Protein AF-A0A3N5P215-F1 (afdb_monomer_lite)

Sequence (137 aa):
MAGISVARAIARLLEAMGTDAMFGVNGHGNWAMLDALVHETRIRCVAARAEDHAVQMADGYWRMRRRAPLPIVVTSVGPGNMNIVPAVATAFYESVALVVLAGAGATHWFDRGGMEEAYRSGPEDWVAVLKPVTKKA

Structure (mmCIF, N/CA/C/O backbone):
data_AF-A0A3N5P215-F1
#
_entry.id   AF-A0A3N5P215-F1
#
loop_
_atom_site.group_PDB
_atom_site.id
_atom_site.type_symbol
_atom_site.label_atom_id
_atom_site.label_alt_id
_atom_site.label_comp_id
_atom_site.label_asym_id
_atom_site.label_entity_id
_atom_site.label_seq_id
_atom_site.pdbx_PDB_ins_code
_atom_site.Cartn_x
_atom_site.Cartn_y
_atom_site.Cartn_z
_atom_site.occupancy
_atom_site.B_iso_or_equiv
_atom_site.auth_seq_id
_atom_site.auth_comp_id
_atom_site.auth_asym_id
_atom_site.auth_atom_id
_atom_site.pdbx_PDB_model_num
ATOM 1 N N . MET A 1 1 ? -13.468 -26.634 -7.451 1.00 43.53 1 MET A N 1
ATOM 2 C CA . MET A 1 1 ? -13.677 -25.477 -6.552 1.00 43.53 1 MET A CA 1
ATOM 3 C C . MET A 1 1 ? -13.261 -24.233 -7.308 1.00 43.53 1 MET A C 1
ATOM 5 O O . MET A 1 1 ? -12.153 -24.230 -7.829 1.00 43.53 1 MET A O 1
ATOM 9 N N . ALA A 1 2 ? -14.119 -23.221 -7.426 1.00 65.06 2 ALA A N 1
ATOM 10 C CA . ALA A 1 2 ? -13.673 -21.931 -7.948 1.00 65.06 2 ALA A CA 1
ATOM 11 C C . ALA A 1 2 ? -12.669 -21.334 -6.945 1.00 65.06 2 ALA A C 1
ATOM 13 O O . ALA A 1 2 ? -12.987 -21.219 -5.762 1.00 65.06 2 ALA A O 1
ATOM 14 N N . GLY A 1 3 ? -11.442 -21.055 -7.389 1.00 82.69 3 GLY A N 1
ATOM 15 C CA . GLY A 1 3 ? -10.412 -20.457 -6.538 1.00 82.69 3 GLY A CA 1
ATOM 16 C C . GLY A 1 3 ? -10.783 -19.027 -6.134 1.00 82.69 3 GLY A C 1
ATOM 17 O O . GLY A 1 3 ? -11.421 -18.308 -6.901 1.00 82.69 3 GLY A O 1
ATOM 18 N N . ILE A 1 4 ? -10.389 -18.609 -4.930 1.00 92.00 4 ILE A N 1
ATOM 19 C CA . ILE A 1 4 ? -10.452 -17.204 -4.504 1.00 92.00 4 ILE A CA 1
ATOM 20 C C . ILE A 1 4 ? -9.218 -16.464 -5.037 1.00 92.00 4 ILE A C 1
ATOM 22 O O . ILE A 1 4 ? -8.121 -17.021 -5.039 1.00 92.00 4 ILE A O 1
ATOM 26 N N . SER A 1 5 ? -9.371 -15.218 -5.496 1.00 95.06 5 SER A N 1
ATOM 27 C CA . SER A 1 5 ? -8.209 -14.401 -5.862 1.00 95.06 5 SER A CA 1
ATOM 28 C C . SER A 1 5 ? -7.439 -13.963 -4.612 1.00 95.06 5 SER A C 1
ATOM 30 O O . SER A 1 5 ? -8.012 -13.819 -3.530 1.00 95.06 5 SER A O 1
ATOM 32 N N . VAL A 1 6 ? -6.137 -13.709 -4.756 1.00 95.06 6 VAL A N 1
ATOM 33 C CA . VAL A 1 6 ? -5.278 -13.270 -3.640 1.00 95.06 6 VAL A CA 1
ATOM 34 C C . VAL A 1 6 ? -5.809 -11.983 -3.001 1.00 95.06 6 VAL A C 1
ATOM 36 O O . VAL A 1 6 ? -5.900 -11.903 -1.780 1.00 95.06 6 VAL A O 1
ATOM 39 N N . ALA A 1 7 ? -6.253 -11.016 -3.808 1.00 96.06 7 ALA A N 1
ATOM 40 C CA . ALA A 1 7 ? -6.829 -9.767 -3.312 1.00 96.06 7 ALA A CA 1
ATOM 41 C C . ALA A 1 7 ? -8.075 -9.994 -2.436 1.00 96.06 7 ALA A C 1
ATOM 43 O O . ALA A 1 7 ? -8.189 -9.423 -1.353 1.00 96.06 7 ALA A O 1
ATOM 44 N N . ARG A 1 8 ? -8.977 -10.894 -2.851 1.00 97.19 8 ARG A N 1
ATOM 45 C CA . ARG A 1 8 ? -10.164 -11.265 -2.063 1.00 97.19 8 ARG A CA 1
ATOM 46 C C . ARG A 1 8 ? -9.791 -11.958 -0.757 1.00 97.19 8 ARG A C 1
ATOM 48 O O . ARG A 1 8 ? -10.403 -11.687 0.273 1.00 97.19 8 ARG A O 1
ATOM 55 N N . ALA A 1 9 ? -8.786 -12.833 -0.784 1.00 97.38 9 ALA A N 1
ATOM 56 C CA . ALA A 1 9 ? -8.282 -13.482 0.422 1.00 97.38 9 ALA A CA 1
ATOM 57 C C . ALA A 1 9 ? -7.686 -12.463 1.412 1.00 97.38 9 ALA A C 1
ATOM 59 O O . ALA A 1 9 ? -8.014 -12.513 2.596 1.00 97.38 9 ALA A O 1
ATOM 60 N N . ILE A 1 10 ? -6.884 -11.505 0.929 1.00 97.31 10 ILE A N 1
ATOM 61 C CA . ILE A 1 10 ? -6.321 -10.420 1.750 1.00 97.31 10 ILE A CA 1
ATOM 62 C C . ILE A 1 10 ? -7.437 -9.557 2.347 1.00 97.31 10 ILE A C 1
ATOM 64 O O . ILE A 1 10 ? -7.434 -9.322 3.551 1.00 97.31 10 ILE A O 1
ATOM 68 N N . ALA A 1 11 ? -8.414 -9.125 1.545 1.00 97.50 11 ALA A N 1
ATOM 69 C CA . ALA A 1 11 ? -9.506 -8.270 2.017 1.00 97.50 11 ALA A CA 1
ATOM 70 C C . ALA A 1 11 ? -10.302 -8.932 3.155 1.00 97.50 11 ALA A C 1
ATOM 72 O O . ALA A 1 11 ? -10.518 -8.324 4.202 1.00 97.50 11 ALA A O 1
ATOM 73 N N . ARG A 1 12 ? -10.662 -10.213 2.989 1.00 97.06 12 ARG A N 1
ATOM 74 C CA . ARG A 1 12 ? -11.358 -10.994 4.024 1.00 97.06 12 ARG A CA 1
ATOM 75 C C . ARG A 1 12 ? -10.516 -11.186 5.279 1.00 97.06 12 ARG A C 1
ATOM 77 O O . ARG A 1 12 ? -11.057 -11.150 6.378 1.00 97.06 12 ARG A O 1
ATOM 84 N N . LEU A 1 13 ? -9.205 -11.390 5.128 1.00 97.19 13 LEU A N 1
ATOM 85 C CA . LEU A 1 13 ? -8.296 -11.502 6.267 1.00 97.19 13 LEU A CA 1
ATOM 86 C C . LEU A 1 13 ? -8.238 -10.190 7.058 1.00 97.19 13 LEU A C 1
ATOM 88 O O . LEU A 1 13 ? -8.350 -10.222 8.278 1.00 97.19 13 LEU A O 1
ATOM 92 N N . LEU A 1 14 ? -8.110 -9.048 6.378 1.00 97.38 14 LEU A N 1
ATOM 93 C CA . LEU A 1 14 ? -8.108 -7.732 7.023 1.00 97.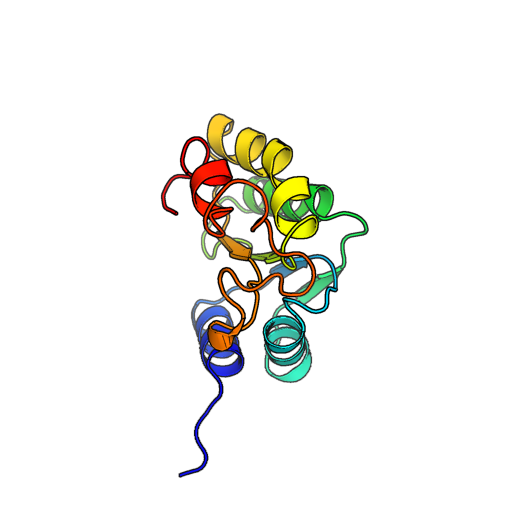38 14 LEU A CA 1
ATOM 94 C C . LEU A 1 14 ? -9.414 -7.478 7.785 1.00 97.38 14 LEU A C 1
ATOM 96 O O . LEU A 1 14 ? -9.379 -7.053 8.939 1.00 97.38 14 LEU A O 1
ATOM 100 N N . GLU A 1 15 ? -10.560 -7.798 7.178 1.00 97.31 15 GLU A N 1
ATOM 101 C CA . GLU A 1 15 ? -11.861 -7.677 7.842 1.00 97.31 15 GLU A CA 1
ATOM 102 C C . GLU A 1 15 ? -11.956 -8.599 9.067 1.00 97.31 15 GLU A C 1
ATOM 104 O O . GLU A 1 15 ? -12.369 -8.158 10.139 1.00 97.31 15 GLU A O 1
ATOM 109 N N . ALA A 1 16 ? -11.507 -9.853 8.954 1.00 97.19 16 ALA A N 1
ATOM 110 C CA . ALA A 1 16 ? -11.484 -10.801 10.068 1.00 97.19 16 ALA A CA 1
ATOM 111 C C . ALA A 1 16 ? -10.540 -10.368 11.206 1.00 97.19 16 ALA A C 1
ATOM 113 O O . ALA A 1 16 ? -10.814 -10.638 12.373 1.00 97.19 16 ALA A O 1
ATOM 114 N N . MET A 1 17 ? -9.451 -9.661 10.885 1.00 96.38 17 MET A N 1
ATOM 115 C CA . MET A 1 17 ? -8.560 -9.024 11.864 1.00 96.38 17 MET A CA 1
ATOM 116 C C . MET A 1 17 ? -9.172 -7.765 12.504 1.00 96.38 17 MET A C 1
ATOM 118 O O . MET A 1 17 ? -8.581 -7.191 13.421 1.00 96.38 17 MET A O 1
ATOM 122 N N . GLY A 1 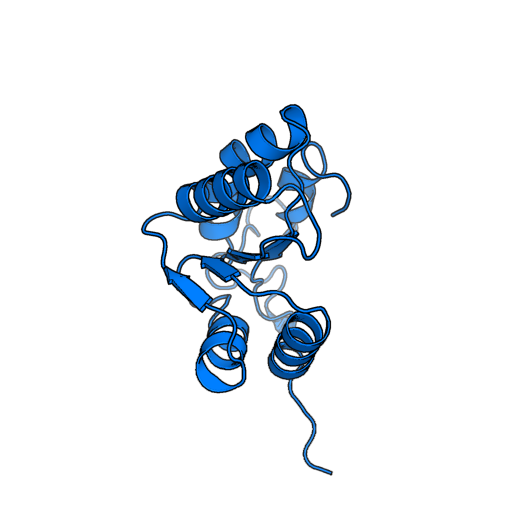18 ? -10.349 -7.338 12.041 1.00 95.69 18 GLY A N 1
ATOM 123 C CA . GLY A 1 18 ? -11.097 -6.196 12.553 1.00 95.69 18 GLY A CA 1
ATOM 124 C C . GLY A 1 18 ? -10.672 -4.851 11.970 1.00 95.69 18 GLY A C 1
ATOM 125 O O . GLY A 1 18 ? -11.056 -3.823 12.532 1.00 95.69 18 GLY A O 1
ATOM 126 N N . THR A 1 19 ? -9.847 -4.828 10.912 1.00 96.25 19 THR A N 1
ATOM 127 C CA . THR A 1 19 ? -9.505 -3.584 10.206 1.00 96.25 19 THR A CA 1
ATOM 128 C C . THR A 1 19 ? -10.795 -2.867 9.842 1.00 96.25 19 THR A C 1
ATOM 130 O O . THR A 1 19 ? -11.701 -3.470 9.280 1.00 96.25 19 THR A O 1
ATOM 133 N N . ASP A 1 20 ? -10.889 -1.580 10.163 1.00 94.38 20 ASP A N 1
ATOM 134 C CA . ASP A 1 20 ? -12.125 -0.825 9.974 1.00 94.38 20 ASP A CA 1
ATOM 135 C C . ASP A 1 20 ? -11.992 0.351 9.007 1.00 94.38 20 ASP A C 1
ATOM 137 O O . ASP A 1 20 ? -13.006 0.839 8.508 1.00 94.38 20 ASP A O 1
ATOM 141 N N . ALA A 1 21 ? -10.765 0.770 8.689 1.00 96.06 21 ALA A N 1
ATOM 142 C CA . ALA A 1 21 ? -10.496 1.805 7.703 1.00 96.06 21 ALA A CA 1
ATOM 143 C C . ALA A 1 21 ? -9.302 1.459 6.802 1.00 96.06 21 ALA A C 1
ATOM 145 O O . ALA A 1 21 ? -8.266 0.968 7.259 1.00 96.06 21 ALA A O 1
ATOM 146 N N . MET A 1 22 ? -9.460 1.786 5.522 1.00 97.50 22 MET A N 1
ATOM 147 C CA . MET A 1 22 ? -8.411 1.814 4.510 1.00 97.50 22 MET A CA 1
ATOM 148 C C . MET A 1 22 ? -8.350 3.213 3.890 1.00 97.50 22 MET A C 1
ATOM 150 O O . MET A 1 22 ? -9.386 3.844 3.682 1.00 97.50 22 MET A O 1
ATOM 154 N N . PHE A 1 23 ? -7.145 3.680 3.578 1.00 98.19 23 PHE A N 1
ATOM 155 C CA . PHE A 1 23 ? -6.879 4.950 2.907 1.00 98.19 23 PHE A CA 1
ATOM 156 C C . PHE A 1 23 ? -6.112 4.687 1.616 1.00 98.19 23 PHE A C 1
ATOM 158 O O . PHE A 1 23 ? -5.161 3.910 1.615 1.00 98.19 23 PHE A O 1
ATOM 165 N N . GLY A 1 24 ? -6.476 5.321 0.507 1.00 96.81 24 GLY A N 1
ATOM 166 C CA . GLY A 1 24 ? -5.754 5.059 -0.736 1.00 96.81 24 GLY A CA 1
ATOM 167 C C . GLY A 1 24 ? -6.177 5.912 -1.911 1.00 96.81 24 GLY A C 1
ATOM 168 O O . GLY A 1 24 ? -7.163 6.646 -1.856 1.00 96.81 24 GLY A O 1
ATOM 169 N N . VAL A 1 25 ? -5.416 5.782 -2.991 1.00 95.56 25 VAL A N 1
ATOM 170 C CA . VAL A 1 25 ? -5.708 6.381 -4.297 1.00 95.56 25 VAL A CA 1
ATOM 171 C C . VAL A 1 25 ? -5.984 5.255 -5.288 1.00 95.56 25 VAL A C 1
ATOM 173 O O . VAL A 1 25 ? -5.373 4.187 -5.221 1.00 95.56 25 VAL A O 1
ATOM 176 N N . ASN A 1 26 ? -6.927 5.481 -6.200 1.00 94.06 26 ASN A N 1
ATOM 177 C CA . ASN A 1 26 ? -7.194 4.545 -7.284 1.00 94.06 26 ASN A CA 1
ATOM 178 C C . ASN A 1 26 ? -6.072 4.591 -8.325 1.00 94.06 26 ASN A C 1
ATOM 180 O O . ASN A 1 26 ? -5.736 5.666 -8.815 1.00 94.06 26 ASN A O 1
ATOM 184 N N . GLY A 1 27 ? -5.547 3.425 -8.694 1.00 92.81 27 GLY A N 1
ATOM 185 C CA . GLY A 1 27 ? -4.647 3.285 -9.828 1.00 92.81 27 GLY A CA 1
ATOM 186 C C . GLY A 1 27 ? -4.691 1.878 -10.412 1.00 92.81 27 GLY A C 1
ATOM 187 O O . GLY A 1 27 ? -5.133 0.925 -9.774 1.00 92.81 27 GLY A O 1
ATOM 188 N N . HIS A 1 28 ? -4.231 1.735 -11.651 1.00 92.06 28 HIS A N 1
ATOM 189 C CA . HIS A 1 28 ? -4.289 0.460 -12.376 1.00 92.06 28 HIS A CA 1
ATOM 190 C C . HIS A 1 28 ? -3.592 -0.693 -11.632 1.00 92.06 28 HIS A C 1
ATOM 192 O O . HIS A 1 28 ? -4.073 -1.823 -11.672 1.00 92.06 28 HIS A O 1
ATOM 198 N N . GLY A 1 29 ? -2.528 -0.402 -10.872 1.00 92.19 29 GLY A N 1
ATOM 199 C CA . GLY A 1 29 ? -1.773 -1.396 -10.109 1.00 92.19 29 GLY A CA 1
ATOM 200 C C . GLY A 1 29 ? -2.488 -1.938 -8.866 1.00 92.19 29 GLY A C 1
ATOM 201 O O . GLY A 1 29 ? -1.997 -2.892 -8.264 1.00 92.19 29 GLY A O 1
ATOM 202 N N . ASN A 1 30 ? -3.625 -1.358 -8.456 1.00 94.94 30 ASN A N 1
ATOM 203 C CA . ASN A 1 30 ? -4.315 -1.738 -7.217 1.00 94.94 30 ASN A CA 1
ATOM 204 C C . ASN A 1 30 ? -5.817 -2.018 -7.347 1.00 94.94 30 ASN A C 1
ATOM 206 O O . ASN A 1 30 ? -6.450 -2.339 -6.339 1.00 94.94 30 ASN A O 1
ATOM 210 N N . TRP A 1 31 ? -6.386 -1.982 -8.557 1.00 94.44 31 TRP A N 1
ATOM 211 C CA . TRP A 1 31 ? -7.818 -2.222 -8.780 1.00 94.44 31 TRP A CA 1
ATOM 212 C C . TRP A 1 31 ? -8.325 -3.518 -8.156 1.00 94.44 31 TRP A C 1
ATOM 214 O O . TRP A 1 31 ? -9.315 -3.487 -7.440 1.00 94.44 31 TRP A O 1
ATOM 224 N N . ALA A 1 32 ? -7.612 -4.636 -8.317 1.00 94.69 32 ALA A N 1
ATOM 225 C CA . ALA A 1 32 ? -8.043 -5.908 -7.734 1.00 94.69 32 ALA A CA 1
ATOM 226 C C . ALA A 1 32 ? -8.168 -5.853 -6.198 1.00 94.69 32 ALA A C 1
ATOM 228 O O . ALA A 1 32 ? -9.059 -6.481 -5.625 1.00 94.69 32 ALA A O 1
ATOM 229 N N . MET A 1 33 ? -7.282 -5.106 -5.528 1.00 96.94 33 MET A N 1
ATOM 230 C CA . MET A 1 33 ? -7.329 -4.906 -4.078 1.00 96.94 33 MET A CA 1
ATOM 231 C C . MET A 1 33 ? -8.467 -3.959 -3.687 1.00 96.94 33 MET A C 1
ATOM 233 O O . MET A 1 33 ? -9.189 -4.240 -2.732 1.00 96.94 33 MET A O 1
ATOM 237 N N . LEU A 1 34 ? -8.657 -2.868 -4.435 1.00 96.44 34 LEU A N 1
ATOM 238 C CA . LEU A 1 34 ? -9.753 -1.926 -4.208 1.00 96.44 34 LEU A CA 1
ATOM 239 C C . LEU A 1 34 ? -11.118 -2.586 -4.411 1.00 96.44 34 LEU A C 1
ATOM 241 O O . LEU A 1 34 ? -11.963 -2.467 -3.531 1.00 96.44 34 LEU A O 1
ATOM 245 N N . ASP A 1 35 ? -11.308 -3.337 -5.495 1.00 96.00 35 ASP A N 1
ATOM 246 C CA . ASP A 1 35 ? -12.547 -4.065 -5.779 1.00 96.00 35 ASP A CA 1
ATOM 247 C C . ASP A 1 35 ? -12.883 -5.029 -4.638 1.00 96.00 35 ASP A C 1
ATOM 249 O O . ASP A 1 35 ? -14.007 -5.046 -4.138 1.00 96.00 35 ASP A O 1
ATOM 253 N N . ALA A 1 36 ? -11.891 -5.796 -4.173 1.00 97.19 36 ALA A N 1
ATOM 254 C CA . ALA A 1 36 ? -12.071 -6.726 -3.065 1.00 97.19 36 ALA A CA 1
ATOM 255 C C . ALA A 1 36 ? -12.438 -6.010 -1.752 1.00 97.19 36 ALA A C 1
ATOM 257 O O . ALA A 1 36 ? -13.318 -6.472 -1.029 1.00 97.19 36 ALA A O 1
ATOM 258 N N . LEU A 1 37 ? -11.796 -4.883 -1.436 1.00 97.19 37 LEU A N 1
ATOM 259 C CA . LEU A 1 37 ? -12.092 -4.117 -0.220 1.00 97.19 37 LEU A CA 1
ATOM 260 C C . LEU A 1 37 ? -13.472 -3.456 -0.285 1.00 97.19 37 LEU A C 1
ATOM 262 O O . LEU A 1 37 ? -14.239 -3.558 0.669 1.00 97.19 37 LEU A O 1
ATOM 266 N N . VAL A 1 38 ? -13.802 -2.816 -1.408 1.00 96.12 38 VAL A N 1
ATOM 267 C CA . VAL A 1 38 ? -15.036 -2.037 -1.582 1.00 96.12 38 VAL A CA 1
ATOM 268 C C . VAL A 1 38 ? -16.267 -2.934 -1.694 1.00 96.12 38 VAL A C 1
ATOM 270 O O . VAL A 1 38 ? -17.316 -2.592 -1.150 1.00 96.12 38 VAL A O 1
ATOM 273 N N . HIS A 1 39 ? -16.168 -4.063 -2.398 1.00 95.62 39 HIS A N 1
ATOM 274 C CA . HIS A 1 39 ? -17.338 -4.882 -2.725 1.00 95.62 39 HIS A CA 1
ATOM 275 C C . HIS A 1 39 ? -17.526 -6.109 -1.830 1.00 95.62 39 HIS A C 1
ATOM 277 O O . HIS A 1 39 ? -18.628 -6.656 -1.799 1.00 95.62 39 HIS A O 1
ATOM 283 N N . GLU A 1 40 ? -16.496 -6.558 -1.106 1.00 95.81 40 GLU A N 1
ATOM 284 C CA . GLU A 1 40 ? -16.575 -7.801 -0.320 1.00 95.81 40 GLU A CA 1
ATOM 285 C C . GLU A 1 40 ? -16.394 -7.625 1.179 1.00 95.81 40 GLU A C 1
ATOM 287 O O . GLU A 1 40 ? -16.514 -8.609 1.907 1.00 95.81 40 GLU A O 1
ATOM 292 N N . THR A 1 41 ? -16.124 -6.407 1.646 1.00 97.56 41 THR A N 1
ATOM 293 C CA . THR A 1 41 ? -15.920 -6.132 3.070 1.00 97.56 41 THR A CA 1
ATOM 294 C C . THR A 1 41 ? -16.743 -4.935 3.527 1.00 97.56 41 THR A C 1
ATOM 296 O O . THR A 1 41 ? -17.281 -4.170 2.728 1.00 97.56 41 THR A O 1
ATOM 299 N N . ARG A 1 42 ? -16.822 -4.753 4.843 1.00 97.31 42 ARG A N 1
ATOM 300 C CA . ARG A 1 42 ? -17.382 -3.565 5.498 1.00 97.31 42 ARG A CA 1
ATOM 301 C C . ARG A 1 42 ? -16.307 -2.560 5.915 1.00 97.31 42 ARG A C 1
ATOM 303 O O . ARG A 1 42 ? -16.608 -1.626 6.659 1.00 97.31 42 ARG A O 1
ATOM 310 N N . ILE A 1 43 ? -15.065 -2.743 5.462 1.00 97.69 43 ILE A N 1
ATOM 311 C CA . ILE A 1 43 ? -13.961 -1.823 5.742 1.00 97.69 43 ILE A CA 1
ATOM 312 C C . ILE A 1 43 ? -14.282 -0.475 5.099 1.00 97.69 43 ILE A C 1
ATOM 314 O O . ILE A 1 43 ? -14.568 -0.382 3.903 1.00 97.69 43 ILE A O 1
ATOM 318 N N . ARG A 1 44 ? -14.205 0.605 5.881 1.00 97.19 44 ARG A N 1
ATOM 319 C CA . ARG A 1 44 ? -14.414 1.954 5.360 1.00 97.19 44 ARG A CA 1
ATOM 320 C C . ARG A 1 44 ? -13.257 2.329 4.435 1.00 97.19 44 ARG A C 1
ATOM 322 O O . ARG A 1 44 ? -12.167 2.649 4.901 1.00 97.19 44 ARG A O 1
ATOM 329 N N . CYS A 1 45 ? -13.516 2.338 3.134 1.00 97.50 45 CYS A N 1
ATOM 330 C CA . CYS A 1 45 ? -12.555 2.762 2.121 1.00 97.50 45 CYS A CA 1
ATOM 331 C C . CYS A 1 45 ? -12.613 4.286 1.955 1.00 97.50 45 CYS A C 1
ATOM 333 O O . CYS A 1 45 ? -13.633 4.839 1.539 1.00 97.50 45 CYS A O 1
ATOM 335 N N . VAL A 1 46 ? -11.532 4.976 2.308 1.00 97.69 46 VAL A N 1
ATOM 336 C CA . VAL A 1 46 ? -11.423 6.435 2.256 1.00 97.69 46 VAL A CA 1
ATOM 337 C C . VAL A 1 46 ? -10.483 6.832 1.123 1.00 97.69 46 VAL A C 1
ATOM 339 O O . VAL A 1 46 ? -9.274 6.616 1.187 1.00 97.69 46 VAL A O 1
ATOM 342 N N . ALA A 1 47 ? -11.049 7.435 0.080 1.00 97.00 47 ALA A N 1
ATOM 343 C CA . ALA A 1 47 ? -10.277 7.918 -1.056 1.00 97.00 47 ALA A CA 1
ATOM 344 C C . ALA A 1 47 ? -9.464 9.167 -0.681 1.00 97.00 47 ALA A C 1
ATOM 346 O O . ALA A 1 47 ? -10.020 10.170 -0.226 1.00 97.00 47 ALA A O 1
ATOM 347 N N . ALA A 1 48 ? -8.159 9.112 -0.921 1.00 97.12 48 ALA A N 1
ATOM 348 C CA . ALA A 1 48 ? -7.264 10.257 -0.888 1.00 97.12 48 ALA A CA 1
ATOM 349 C C . ALA A 1 48 ? -7.174 10.914 -2.277 1.00 97.12 48 ALA A C 1
ATOM 351 O O . ALA A 1 48 ? -7.593 10.348 -3.288 1.00 97.12 48 ALA A O 1
ATOM 352 N N . ARG A 1 49 ? -6.640 12.139 -2.326 1.00 94.88 49 ARG A N 1
ATOM 353 C CA . ARG A 1 49 ? -6.405 12.876 -3.585 1.00 94.88 49 ARG A CA 1
ATOM 354 C C . ARG A 1 49 ? -4.968 12.785 -4.094 1.00 94.88 49 ARG A C 1
ATOM 356 O O . ARG A 1 49 ? -4.745 13.070 -5.261 1.00 94.88 49 ARG A O 1
ATOM 363 N N . ALA A 1 50 ? -4.049 12.381 -3.227 1.00 96.19 50 ALA A N 1
ATOM 364 C CA . ALA A 1 50 ? -2.649 12.114 -3.515 1.00 96.19 50 ALA A CA 1
ATOM 365 C C . ALA A 1 50 ? -2.196 10.942 -2.631 1.00 96.19 50 ALA A C 1
ATOM 367 O O . ALA A 1 50 ? -2.811 10.678 -1.589 1.00 96.19 50 ALA A O 1
ATOM 368 N N . GLU A 1 51 ? -1.187 10.191 -3.064 1.00 97.56 51 GLU A N 1
ATOM 369 C CA . GLU A 1 51 ? -0.777 8.969 -2.372 1.00 97.56 51 GLU A CA 1
ATOM 370 C C . GLU A 1 51 ? -0.155 9.264 -1.002 1.00 97.56 51 GLU A C 1
ATOM 372 O O . GLU A 1 51 ? -0.446 8.567 -0.030 1.00 97.56 51 GLU A O 1
ATOM 377 N N . ASP A 1 52 ? 0.631 10.332 -0.888 1.00 98.12 52 ASP A N 1
ATOM 378 C CA . ASP A 1 52 ? 1.202 10.795 0.380 1.00 98.12 52 ASP A CA 1
ATOM 379 C C . ASP A 1 52 ? 0.112 11.176 1.395 1.00 98.12 52 ASP A C 1
ATOM 381 O O . ASP A 1 52 ? 0.201 10.818 2.572 1.00 98.12 52 ASP A O 1
ATOM 385 N N . HIS A 1 53 ? -0.970 11.812 0.935 1.00 98.12 53 HIS A N 1
ATOM 386 C CA . HIS A 1 53 ? -2.125 12.125 1.770 1.00 98.12 53 HIS A CA 1
ATOM 387 C C . HIS A 1 53 ? -2.779 10.856 2.327 1.00 98.12 53 HIS A C 1
ATOM 389 O O . HIS A 1 53 ? -3.207 10.860 3.479 1.00 98.12 53 HIS A O 1
ATOM 395 N N . ALA A 1 54 ? -2.838 9.755 1.566 1.00 98.38 54 ALA A N 1
ATOM 396 C CA . ALA A 1 54 ? -3.379 8.493 2.077 1.00 98.38 54 ALA A CA 1
ATOM 397 C C . ALA A 1 54 ? -2.584 7.991 3.295 1.00 98.38 54 ALA A C 1
ATOM 399 O O . ALA A 1 54 ? -3.175 7.566 4.291 1.00 98.38 54 ALA A O 1
ATOM 400 N N . VAL A 1 55 ? -1.253 8.107 3.249 1.00 98.50 55 VAL A N 1
ATOM 401 C CA . VAL A 1 55 ? -0.375 7.753 4.374 1.00 98.50 55 VAL A CA 1
ATOM 402 C C . VAL A 1 55 ? -0.580 8.705 5.551 1.00 98.50 55 VAL A C 1
ATOM 404 O O . VAL A 1 55 ? -0.722 8.246 6.680 1.00 98.50 55 VAL A O 1
ATOM 407 N N . GLN A 1 56 ? -0.653 10.016 5.311 1.00 98.44 56 GLN A N 1
ATOM 408 C CA . GLN A 1 56 ? -0.862 11.013 6.372 1.00 98.44 56 GLN A CA 1
ATOM 409 C C . GLN A 1 56 ? -2.237 10.873 7.048 1.00 98.44 56 GLN A C 1
ATOM 411 O O . GLN A 1 56 ? -2.363 11.053 8.259 1.00 98.44 56 GLN A O 1
ATOM 416 N N . MET A 1 57 ? -3.275 10.498 6.293 1.00 98.25 57 MET A N 1
ATOM 417 C CA . MET A 1 57 ? -4.592 10.172 6.846 1.00 98.25 57 MET A CA 1
ATOM 418 C C . MET A 1 57 ? -4.529 8.928 7.738 1.00 98.25 57 MET A C 1
ATOM 420 O O . MET A 1 57 ? -5.083 8.941 8.838 1.00 98.25 57 MET A O 1
ATOM 424 N N . ALA A 1 58 ? -3.828 7.878 7.297 1.00 98.25 58 ALA A N 1
ATOM 425 C CA . ALA A 1 58 ? -3.599 6.679 8.100 1.00 98.25 58 ALA A CA 1
ATOM 426 C C . ALA A 1 58 ? -2.773 6.976 9.364 1.00 98.25 58 ALA A C 1
ATOM 428 O O . ALA A 1 58 ? -3.090 6.451 10.432 1.00 98.25 58 ALA A O 1
ATOM 429 N N . ASP A 1 59 ? -1.768 7.850 9.269 1.00 97.88 59 ASP A N 1
ATOM 430 C CA . ASP A 1 59 ? -0.996 8.336 10.414 1.00 97.88 59 ASP A CA 1
ATOM 431 C C . ASP A 1 59 ? -1.918 9.011 11.442 1.00 97.88 59 ASP A C 1
ATOM 433 O O . ASP A 1 59 ? -2.039 8.544 12.580 1.00 97.88 59 ASP A O 1
ATOM 437 N N . GLY A 1 60 ? -2.656 10.047 11.030 1.00 97.44 60 GLY A N 1
ATOM 438 C CA . GLY A 1 60 ? -3.602 10.735 11.910 1.00 97.44 60 GLY A CA 1
ATOM 439 C C . GLY A 1 60 ? -4.618 9.775 12.539 1.00 97.44 60 GLY A C 1
ATOM 440 O O . GLY A 1 60 ? -4.885 9.840 13.743 1.00 97.44 60 GLY A O 1
ATOM 441 N N . TYR A 1 61 ? -5.117 8.816 11.755 1.00 97.38 61 TYR A N 1
ATOM 442 C CA . TYR A 1 61 ? -6.029 7.782 12.233 1.00 97.38 61 TYR A CA 1
ATOM 443 C C . TYR A 1 61 ? -5.407 6.904 13.327 1.00 97.38 61 TYR A C 1
ATOM 445 O O . TYR A 1 61 ? -6.029 6.673 14.370 1.00 97.38 61 TYR A O 1
ATOM 453 N N . TRP A 1 62 ? -4.166 6.447 13.131 1.00 97.38 62 TRP A N 1
ATOM 454 C CA . TRP A 1 62 ? -3.434 5.692 14.144 1.00 97.38 62 TRP A CA 1
ATOM 455 C C . TRP A 1 62 ? -3.226 6.515 15.414 1.00 97.38 62 TRP A C 1
ATOM 457 O O . TRP A 1 62 ? -3.474 6.014 16.511 1.00 97.38 62 TRP A O 1
ATOM 467 N N . ARG A 1 63 ? -2.822 7.786 15.298 1.00 96.31 63 ARG A N 1
ATOM 468 C CA . ARG A 1 63 ? -2.580 8.655 16.463 1.00 96.31 63 ARG A CA 1
ATOM 469 C C . ARG A 1 63 ? -3.833 8.892 17.297 1.00 96.31 63 ARG A C 1
ATOM 471 O O . ARG A 1 63 ? -3.727 8.968 18.518 1.00 96.31 63 ARG A O 1
ATOM 478 N N . MET A 1 64 ? -5.003 8.967 16.667 1.00 95.31 64 MET A N 1
ATOM 479 C CA . MET A 1 64 ? -6.273 9.120 17.380 1.00 95.31 64 MET A CA 1
ATOM 480 C C . MET A 1 64 ? -6.711 7.842 18.103 1.00 95.31 64 MET A C 1
ATOM 482 O O . MET A 1 64 ? -7.357 7.923 19.146 1.00 95.31 64 MET A O 1
ATOM 486 N N . ARG A 1 65 ? -6.392 6.660 17.560 1.00 93.94 65 ARG A N 1
ATOM 487 C CA . ARG A 1 65 ? -6.845 5.377 18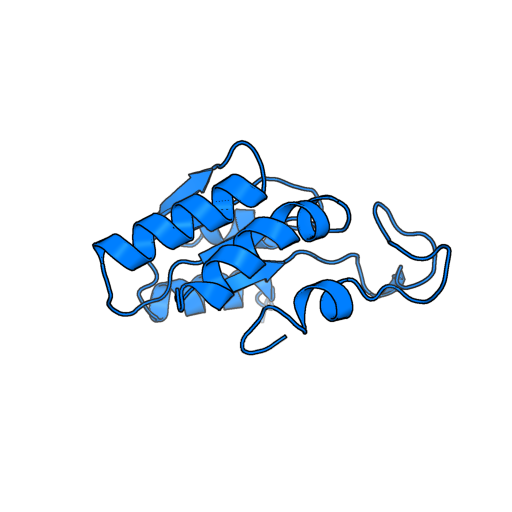.121 1.00 93.94 65 ARG A CA 1
ATOM 488 C C . ARG A 1 65 ? -5.851 4.709 19.060 1.00 93.94 65 ARG A C 1
ATOM 490 O O . ARG A 1 65 ? -6.274 4.129 20.056 1.00 93.94 65 ARG A O 1
ATOM 497 N N . ARG A 1 66 ? -4.564 4.731 18.705 1.00 88.88 66 ARG A N 1
ATOM 498 C CA . ARG A 1 66 ? -3.433 4.075 19.392 1.00 88.88 66 ARG A CA 1
ATOM 499 C C . ARG A 1 66 ? -3.712 2.636 19.834 1.00 88.88 66 ARG A C 1
ATOM 501 O O . ARG A 1 66 ? -3.262 2.202 20.891 1.00 88.88 66 ARG A O 1
ATOM 508 N N . ARG A 1 67 ? -4.465 1.886 19.031 1.00 89.88 67 ARG A N 1
ATOM 509 C CA . ARG A 1 67 ? -4.813 0.490 19.305 1.00 89.88 67 ARG A CA 1
ATOM 510 C C . ARG A 1 67 ? -4.970 -0.277 18.008 1.00 89.88 67 ARG A C 1
ATOM 512 O O . ARG A 1 67 ? -5.390 0.295 17.007 1.00 89.88 67 ARG A O 1
ATOM 519 N N . ALA A 1 68 ? -4.676 -1.572 18.064 1.00 89.62 68 ALA A N 1
ATOM 520 C CA . ALA A 1 68 ? -4.973 -2.491 16.978 1.00 89.62 68 ALA A CA 1
ATOM 521 C C . ALA A 1 68 ? -6.484 -2.506 16.658 1.00 89.62 68 ALA A C 1
ATOM 523 O O . ALA A 1 68 ? -7.307 -2.245 17.551 1.00 89.62 68 ALA A O 1
ATOM 524 N N . PRO A 1 69 ? -6.856 -2.850 15.415 1.00 93.00 69 PRO A N 1
ATOM 525 C CA . PRO A 1 69 ? -5.988 -3.170 14.270 1.00 93.00 69 PRO A CA 1
ATOM 526 C C . PRO A 1 69 ? -5.371 -1.933 13.598 1.00 93.00 69 PRO A C 1
ATOM 528 O O . PRO A 1 69 ? -5.801 -0.805 13.825 1.00 93.00 69 PRO A O 1
ATOM 531 N N . LEU A 1 70 ? -4.314 -2.151 12.809 1.00 94.19 70 LEU A N 1
ATOM 532 C CA . LEU A 1 70 ? -3.573 -1.078 12.136 1.00 94.19 70 LEU A CA 1
ATOM 533 C C . LEU A 1 70 ? -4.381 -0.490 10.963 1.00 94.19 70 LEU A C 1
ATOM 535 O O . LEU A 1 70 ? -5.068 -1.251 10.273 1.00 94.19 70 LEU A O 1
ATOM 539 N N . PRO A 1 71 ? -4.274 0.825 10.688 1.00 96.50 71 PRO A N 1
ATOM 540 C CA . PRO A 1 71 ? -4.809 1.395 9.461 1.00 96.50 71 PRO A CA 1
ATOM 541 C C . PRO A 1 71 ? -4.048 0.864 8.247 1.00 96.50 71 PRO A C 1
ATOM 543 O O . PRO A 1 71 ? -2.8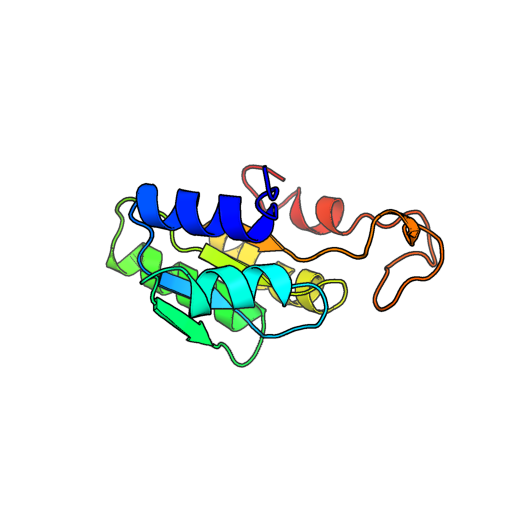25 0.683 8.282 1.00 96.50 71 PRO A O 1
ATOM 546 N N . ILE A 1 72 ? -4.796 0.636 7.170 1.00 98.12 72 ILE A N 1
ATOM 547 C CA . ILE A 1 72 ? -4.267 0.128 5.907 1.00 98.12 72 ILE A CA 1
ATOM 548 C C . ILE A 1 72 ? -4.181 1.274 4.906 1.00 98.12 72 ILE A C 1
ATOM 550 O O . ILE A 1 72 ? -5.145 2.013 4.716 1.00 98.12 72 ILE A O 1
ATOM 554 N N . VAL A 1 73 ? -3.038 1.399 4.249 1.00 98.12 73 VAL A N 1
ATOM 555 C CA . VAL A 1 73 ? -2.838 2.260 3.087 1.00 98.12 73 VAL A CA 1
ATOM 556 C C . VAL A 1 73 ? -2.796 1.374 1.849 1.00 98.12 73 VAL A C 1
ATOM 558 O O . VAL A 1 73 ? -2.124 0.346 1.868 1.00 98.12 73 VAL A O 1
ATOM 561 N N . VAL A 1 74 ? -3.481 1.755 0.774 1.00 97.38 74 VAL A N 1
ATOM 562 C CA . VAL A 1 74 ? -3.404 1.070 -0.524 1.00 97.38 74 VAL A CA 1
ATOM 563 C C . VAL A 1 74 ? -2.908 2.053 -1.583 1.00 97.38 74 VAL A C 1
ATOM 565 O O . VAL A 1 74 ? -3.530 3.094 -1.805 1.00 97.38 74 VAL A O 1
ATOM 568 N N . THR A 1 75 ? -1.799 1.724 -2.245 1.00 95.19 75 THR A N 1
ATOM 569 C CA . THR A 1 75 ? -1.200 2.533 -3.327 1.00 95.19 75 THR A CA 1
ATOM 570 C C . THR A 1 75 ? -1.170 1.763 -4.635 1.00 95.19 75 THR A C 1
ATOM 572 O O . THR A 1 75 ? -1.409 0.558 -4.645 1.00 95.19 75 THR A O 1
ATOM 575 N N . SER A 1 76 ? -0.968 2.468 -5.750 1.00 93.56 76 SER A N 1
ATOM 576 C CA . SER A 1 76 ? -0.845 1.869 -7.087 1.00 93.56 76 SER A CA 1
ATOM 577 C C . SER A 1 76 ? 0.563 1.275 -7.272 1.00 93.56 76 SER A C 1
ATOM 579 O O . SER A 1 76 ? 1.109 0.694 -6.347 1.00 93.56 76 SER A O 1
ATOM 581 N N . VAL A 1 77 ? 1.149 1.408 -8.455 1.00 93.88 77 VAL A N 1
ATOM 582 C CA . VAL A 1 77 ? 2.514 1.013 -8.813 1.00 93.88 77 VAL A CA 1
ATOM 583 C C . VAL A 1 77 ? 3.323 2.254 -9.217 1.00 93.88 77 VAL A C 1
ATOM 585 O O . VAL A 1 77 ? 2.766 3.349 -9.335 1.00 93.88 77 VAL A O 1
ATOM 588 N N . GLY A 1 78 ? 4.638 2.105 -9.386 1.00 92.88 78 GLY A N 1
ATOM 589 C CA . GLY A 1 78 ? 5.487 3.109 -10.023 1.00 92.88 78 GLY A CA 1
ATOM 590 C C . GLY A 1 78 ? 5.429 4.473 -9.324 1.00 92.88 78 GLY A C 1
ATOM 591 O O . GLY A 1 78 ? 5.743 4.538 -8.131 1.00 92.88 78 GLY A O 1
ATOM 592 N N . PRO A 1 79 ? 5.010 5.563 -10.006 1.00 93.38 79 PRO A N 1
ATOM 593 C CA . PRO A 1 79 ? 4.894 6.892 -9.402 1.00 93.38 79 PRO A CA 1
ATOM 594 C C . PRO A 1 79 ? 4.075 6.905 -8.109 1.00 93.38 79 PRO A C 1
ATOM 596 O O . PRO A 1 79 ? 4.457 7.580 -7.158 1.00 93.38 79 PRO A O 1
ATOM 599 N N . GLY A 1 80 ? 3.009 6.102 -8.026 1.00 94.12 80 GLY A N 1
ATOM 600 C CA . GLY A 1 80 ? 2.195 6.015 -6.814 1.00 94.12 80 GLY A CA 1
ATOM 601 C C . GLY A 1 80 ? 2.969 5.461 -5.612 1.00 94.12 80 GLY A C 1
ATOM 602 O O . GLY A 1 80 ? 2.797 5.939 -4.492 1.00 94.12 80 GLY A O 1
ATOM 603 N N . ASN A 1 81 ? 3.875 4.505 -5.842 1.00 93.81 81 ASN A N 1
ATOM 604 C CA . ASN A 1 81 ? 4.765 3.977 -4.800 1.00 93.81 81 ASN A CA 1
ATOM 605 C C . ASN A 1 81 ? 5.881 4.967 -4.437 1.00 93.81 81 ASN A C 1
ATOM 607 O O . ASN A 1 81 ? 6.341 4.980 -3.299 1.00 93.81 81 ASN A O 1
ATOM 611 N N . MET A 1 82 ? 6.300 5.824 -5.370 1.00 95.31 82 MET A N 1
ATOM 612 C CA . MET A 1 82 ? 7.298 6.867 -5.101 1.00 95.31 82 MET A CA 1
ATOM 613 C C . MET A 1 82 ? 6.708 8.043 -4.319 1.00 95.31 82 MET A C 1
ATOM 615 O O . MET A 1 82 ? 7.350 8.569 -3.410 1.00 95.31 82 MET A O 1
ATOM 619 N N . ASN A 1 83 ? 5.466 8.424 -4.617 1.00 96.75 83 ASN A N 1
ATOM 620 C CA . ASN A 1 83 ? 4.797 9.557 -3.979 1.00 96.75 83 ASN A CA 1
ATOM 621 C C . ASN A 1 83 ? 4.602 9.356 -2.470 1.00 96.75 83 ASN A C 1
ATOM 623 O O . ASN A 1 83 ? 4.582 10.330 -1.725 1.00 96.75 83 ASN A O 1
ATOM 627 N N . ILE A 1 84 ? 4.523 8.113 -1.986 1.00 97.62 84 ILE A N 1
ATOM 628 C CA . ILE A 1 84 ? 4.389 7.841 -0.547 1.00 97.62 84 ILE A CA 1
ATOM 629 C C . ILE A 1 84 ? 5.693 7.920 0.243 1.00 97.62 84 ILE A C 1
ATOM 631 O O . ILE A 1 84 ? 5.632 7.960 1.472 1.00 97.62 84 ILE A O 1
ATOM 635 N N . VAL A 1 85 ? 6.859 7.935 -0.412 1.00 97.62 85 VAL A N 1
ATOM 636 C CA . VAL A 1 85 ? 8.163 7.824 0.265 1.00 97.62 85 VAL A CA 1
ATOM 637 C C . VAL A 1 85 ? 8.338 8.869 1.376 1.00 97.62 85 VAL A C 1
ATOM 639 O O . VAL A 1 85 ? 8.663 8.465 2.497 1.00 97.62 85 VAL A O 1
ATOM 642 N N . PRO A 1 86 ? 8.064 10.174 1.156 1.00 98.12 86 PRO A N 1
ATOM 643 C CA . PRO A 1 86 ? 8.207 11.170 2.215 1.00 98.12 86 PRO A CA 1
ATOM 644 C C . PRO A 1 86 ? 7.272 10.909 3.401 1.00 98.12 86 PRO A C 1
ATOM 646 O O . PRO A 1 86 ? 7.695 10.985 4.551 1.00 98.12 86 PRO A O 1
ATOM 649 N N . ALA A 1 87 ? 6.013 10.551 3.137 1.00 98.38 87 ALA A N 1
ATOM 650 C CA . ALA A 1 87 ? 5.019 10.349 4.188 1.00 98.38 87 ALA A CA 1
ATOM 651 C C . ALA A 1 87 ? 5.256 9.056 4.988 1.00 98.38 87 ALA A C 1
ATOM 653 O O . ALA A 1 87 ? 5.061 9.039 6.204 1.00 98.38 87 ALA A O 1
ATOM 654 N N . VAL A 1 88 ? 5.729 7.985 4.339 1.00 98.31 88 VAL A N 1
ATOM 655 C CA . VAL A 1 88 ? 6.155 6.762 5.037 1.00 98.31 88 VAL A CA 1
ATOM 656 C C . VAL A 1 88 ? 7.385 7.040 5.897 1.00 98.31 88 VAL A C 1
ATOM 658 O O . VAL A 1 88 ? 7.427 6.598 7.044 1.00 98.31 88 VAL A O 1
ATOM 661 N N . ALA A 1 89 ? 8.341 7.830 5.398 1.00 98.44 89 ALA A N 1
ATOM 662 C CA . ALA A 1 89 ? 9.483 8.263 6.195 1.00 98.44 89 ALA A CA 1
ATOM 663 C C . ALA A 1 89 ? 9.049 9.049 7.436 1.00 98.44 89 ALA A C 1
ATOM 665 O O . ALA A 1 89 ? 9.497 8.734 8.538 1.00 98.44 89 ALA A O 1
ATOM 666 N N . THR A 1 90 ? 8.121 10.002 7.299 1.00 98.56 90 THR A N 1
ATOM 667 C CA . THR A 1 90 ? 7.535 10.706 8.450 1.00 98.56 90 THR A CA 1
ATOM 668 C C . THR A 1 90 ? 6.922 9.727 9.452 1.00 98.56 90 THR A C 1
ATOM 670 O O . THR A 1 90 ? 7.269 9.770 10.630 1.00 98.56 90 THR A O 1
ATOM 673 N N . ALA A 1 91 ? 6.074 8.798 9.000 1.00 98.25 91 ALA A N 1
ATOM 674 C CA . ALA A 1 91 ? 5.456 7.803 9.875 1.00 98.25 91 ALA A CA 1
ATOM 675 C C . ALA A 1 91 ? 6.499 6.931 10.604 1.00 98.25 91 ALA A C 1
ATOM 677 O O . ALA A 1 91 ? 6.339 6.620 11.787 1.00 98.25 91 ALA A O 1
ATOM 678 N N . PHE A 1 92 ? 7.584 6.560 9.921 1.00 98.38 92 PHE A N 1
ATOM 679 C CA . PHE A 1 92 ? 8.669 5.768 10.489 1.00 98.38 92 PHE A CA 1
ATOM 680 C C . PHE A 1 92 ? 9.420 6.510 11.597 1.00 98.38 92 PHE A C 1
ATOM 682 O O . PHE A 1 92 ? 9.540 5.977 12.704 1.00 98.38 92 PHE A O 1
ATOM 689 N N . TYR A 1 93 ? 9.868 7.742 11.337 1.00 98.38 93 TYR A N 1
ATOM 690 C CA . TYR A 1 93 ? 10.579 8.555 12.331 1.00 98.38 93 TYR A CA 1
ATOM 691 C C . TYR A 1 93 ? 9.698 8.917 13.532 1.00 98.38 93 TYR A C 1
ATOM 693 O O . TYR A 1 93 ? 10.178 8.969 14.662 1.00 98.38 93 TYR A O 1
ATOM 701 N N . GLU A 1 94 ? 8.393 9.057 13.315 1.00 97.69 94 GLU A N 1
ATOM 702 C CA . GLU A 1 94 ? 7.412 9.361 14.358 1.00 97.69 94 GLU A CA 1
ATOM 703 C C . GLU A 1 94 ? 6.861 8.116 15.078 1.00 97.69 94 GLU A C 1
ATOM 705 O O . GLU A 1 94 ? 5.946 8.210 15.901 1.00 97.69 94 GLU A O 1
ATOM 710 N N . SER A 1 95 ? 7.399 6.925 14.788 1.00 96.50 95 SER A N 1
ATOM 711 C CA . SER A 1 95 ? 6.969 5.653 15.390 1.00 96.50 95 SER A CA 1
ATOM 712 C C . SER A 1 95 ? 5.475 5.334 15.214 1.00 96.50 95 SER A C 1
ATOM 714 O O . SER A 1 95 ? 4.864 4.640 16.033 1.00 96.50 95 SER A O 1
ATOM 716 N N . VAL A 1 96 ? 4.883 5.785 14.113 1.00 97.69 96 VAL A N 1
ATOM 717 C CA . VAL A 1 96 ? 3.488 5.528 13.741 1.00 97.69 96 VAL A CA 1
ATOM 718 C C . VAL A 1 96 ? 3.359 4.100 13.203 1.00 97.69 96 VAL A C 1
ATOM 720 O O . VAL A 1 96 ? 4.247 3.594 12.513 1.00 97.69 96 VAL A O 1
ATOM 723 N N . ALA A 1 97 ? 2.272 3.405 13.551 1.00 95.88 97 ALA A N 1
ATOM 724 C CA . ALA A 1 97 ? 2.017 2.049 13.072 1.00 95.88 97 ALA A CA 1
ATOM 725 C C . ALA A 1 97 ? 0.906 2.050 12.017 1.00 95.88 97 ALA A C 1
ATOM 727 O O . ALA A 1 97 ? -0.241 2.382 12.305 1.00 95.88 97 ALA A O 1
ATOM 728 N N . LEU A 1 98 ? 1.264 1.651 10.800 1.00 97.31 98 LEU A N 1
ATOM 729 C CA . LEU A 1 98 ? 0.375 1.482 9.654 1.00 97.31 98 LEU A CA 1
ATOM 730 C C . LEU A 1 98 ? 0.937 0.390 8.736 1.00 97.31 98 LEU A C 1
ATOM 732 O O . LEU A 1 98 ? 2.109 0.023 8.855 1.00 97.31 98 LEU A O 1
ATOM 736 N N . VAL A 1 99 ? 0.106 -0.137 7.839 1.00 97.56 99 VAL A N 1
ATOM 737 C CA . VAL A 1 99 ? 0.522 -1.104 6.812 1.00 97.56 99 VAL A CA 1
ATOM 738 C C . VAL A 1 99 ? 0.259 -0.505 5.442 1.00 97.56 99 VAL A C 1
ATOM 740 O O . VAL A 1 99 ? -0.845 -0.036 5.187 1.00 97.56 99 VAL A O 1
ATOM 743 N N . VAL A 1 100 ? 1.253 -0.557 4.557 1.00 97.44 100 VAL A N 1
ATOM 744 C CA . VAL A 1 100 ? 1.100 -0.171 3.151 1.00 97.44 100 VAL A CA 1
ATOM 745 C C . VAL A 1 100 ? 0.977 -1.431 2.301 1.00 97.44 100 VAL A C 1
ATOM 747 O O . VAL A 1 100 ? 1.854 -2.291 2.322 1.00 97.44 100 VAL A O 1
ATOM 750 N N . LEU A 1 101 ? -0.117 -1.532 1.553 1.00 96.62 101 LEU A N 1
ATOM 751 C CA . LEU A 1 101 ? -0.339 -2.515 0.502 1.00 96.62 101 LEU A CA 1
ATOM 752 C C . LEU A 1 101 ? -0.119 -1.823 -0.841 1.00 96.62 101 LEU A C 1
ATOM 754 O O . LEU A 1 101 ? -1.023 -1.190 -1.390 1.00 96.62 101 LEU A O 1
ATOM 758 N N . ALA A 1 102 ? 1.109 -1.913 -1.333 1.00 94.19 102 ALA A N 1
ATOM 759 C CA . ALA A 1 102 ? 1.496 -1.331 -2.605 1.00 94.19 102 ALA A CA 1
ATOM 760 C C . ALA A 1 102 ? 1.148 -2.257 -3.773 1.00 94.19 102 ALA A C 1
ATOM 762 O O . ALA A 1 102 ? 1.357 -3.472 -3.707 1.00 94.19 102 ALA A O 1
ATOM 763 N N . GLY A 1 103 ? 0.631 -1.669 -4.846 1.00 92.50 103 GLY A N 1
ATOM 764 C CA . GLY A 1 103 ? 0.468 -2.335 -6.126 1.00 92.50 103 GLY A CA 1
ATOM 765 C C . GLY A 1 103 ? 1.815 -2.585 -6.805 1.00 92.50 103 GLY A C 1
ATOM 766 O O . GLY A 1 103 ? 2.812 -1.898 -6.569 1.00 92.50 103 GLY A O 1
ATOM 767 N N . ALA A 1 104 ? 1.829 -3.586 -7.677 1.00 89.12 104 ALA A N 1
ATOM 768 C CA . ALA A 1 104 ? 2.980 -3.946 -8.492 1.00 89.12 104 ALA A CA 1
ATOM 769 C C . ALA A 1 104 ? 2.517 -4.341 -9.898 1.00 89.12 104 ALA A C 1
ATOM 771 O O . ALA A 1 104 ? 1.367 -4.748 -10.094 1.00 89.12 104 ALA A O 1
ATOM 772 N N . GLY A 1 105 ? 3.422 -4.233 -10.871 1.00 87.81 105 GLY A N 1
ATOM 773 C CA . GLY A 1 105 ? 3.187 -4.728 -12.222 1.00 87.81 105 GLY A CA 1
ATOM 774 C C . GLY A 1 105 ? 2.974 -6.243 -12.236 1.00 87.81 105 GLY A C 1
ATOM 775 O O . GLY A 1 105 ? 3.360 -6.966 -11.314 1.00 87.81 105 GLY A O 1
ATOM 776 N N . ALA A 1 106 ? 2.342 -6.749 -13.295 1.00 88.31 106 ALA A N 1
ATOM 777 C CA . ALA A 1 106 ? 2.200 -8.188 -13.451 1.00 88.31 106 ALA A CA 1
ATOM 778 C C . ALA A 1 106 ? 3.583 -8.833 -13.616 1.00 88.31 106 ALA A C 1
ATOM 780 O O . ALA A 1 106 ? 4.394 -8.384 -14.418 1.00 88.31 106 ALA A O 1
ATOM 781 N N . THR A 1 107 ? 3.825 -9.934 -12.909 1.00 89.38 107 THR A N 1
ATOM 782 C CA . THR A 1 107 ? 5.158 -10.554 -12.810 1.00 89.38 107 THR A CA 1
ATOM 783 C C . THR A 1 107 ? 5.761 -10.981 -14.150 1.00 89.38 107 THR A C 1
ATOM 785 O O . THR A 1 107 ? 6.976 -11.026 -14.293 1.00 89.38 107 THR A O 1
ATOM 788 N N . HIS A 1 108 ? 4.933 -11.280 -15.154 1.00 90.12 108 HIS A N 1
ATOM 789 C CA . HIS A 1 108 ? 5.394 -11.629 -16.502 1.00 90.12 108 HIS A CA 1
ATOM 790 C C . HIS A 1 108 ? 5.902 -10.426 -17.317 1.00 90.12 108 HIS A C 1
ATOM 792 O O . HIS A 1 108 ? 6.501 -10.629 -18.376 1.00 90.12 108 HIS A O 1
ATOM 798 N N . TRP A 1 109 ? 5.654 -9.204 -16.838 1.00 87.56 109 TRP A N 1
ATOM 799 C CA . TRP A 1 109 ? 6.196 -7.954 -17.368 1.00 87.56 109 TRP A CA 1
ATOM 800 C C . TRP A 1 109 ? 7.414 -7.450 -16.597 1.00 87.56 109 TRP A C 1
ATOM 802 O O . TRP A 1 109 ? 7.980 -6.457 -17.039 1.00 87.56 109 TRP A O 1
ATOM 812 N N . PHE A 1 110 ? 7.838 -8.125 -15.518 1.00 88.88 110 PHE A N 1
ATOM 813 C CA . PHE A 1 110 ? 8.991 -7.660 -14.753 1.00 88.88 110 PHE A CA 1
ATOM 814 C C . PHE A 1 110 ? 10.248 -7.553 -15.623 1.00 88.88 110 PHE A C 1
ATOM 816 O O . PHE A 1 110 ? 10.589 -8.491 -16.350 1.00 88.88 110 PHE A O 1
ATOM 823 N N . ASP A 1 111 ? 10.902 -6.398 -15.540 1.00 88.38 111 ASP A N 1
ATOM 824 C CA . ASP A 1 111 ? 12.100 -5.976 -16.268 1.00 88.38 111 ASP A CA 1
ATOM 825 C C . ASP A 1 111 ? 11.928 -5.941 -17.793 1.00 88.38 111 ASP A C 1
ATOM 827 O O . ASP A 1 111 ? 12.889 -6.075 -18.557 1.00 88.38 111 ASP A O 1
ATOM 831 N N . ARG A 1 112 ? 10.687 -5.769 -18.264 1.00 89.88 112 ARG A N 1
ATOM 832 C CA . ARG A 1 112 ? 10.353 -5.734 -19.700 1.00 89.88 112 ARG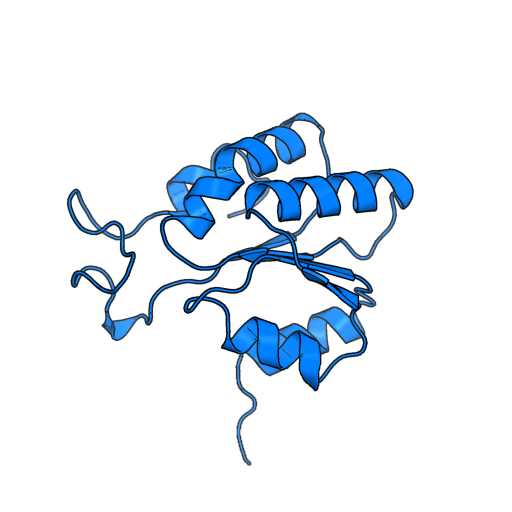 A CA 1
ATOM 833 C C . ARG A 1 112 ? 9.812 -4.389 -20.164 1.00 89.88 112 ARG A C 1
ATOM 835 O O . ARG A 1 112 ? 9.406 -4.274 -21.320 1.00 89.88 112 ARG A O 1
ATOM 842 N N . GLY A 1 113 ? 9.816 -3.380 -19.299 1.00 88.75 113 GLY A N 1
ATOM 843 C CA . GLY A 1 113 ? 9.250 -2.074 -19.606 1.00 88.75 113 GLY A CA 1
ATOM 844 C C . GLY A 1 113 ? 7.733 -2.087 -19.548 1.00 88.75 113 GLY A C 1
ATOM 845 O O . GLY A 1 113 ? 7.070 -1.492 -20.400 1.00 88.75 113 GLY A O 1
ATOM 846 N N . GLY A 1 114 ? 7.193 -2.787 -18.548 1.00 89.44 114 GLY A N 1
ATOM 847 C CA . GLY A 1 114 ? 5.779 -2.729 -18.219 1.00 89.44 114 GLY A CA 1
ATOM 848 C C . GLY A 1 114 ? 5.327 -1.300 -17.901 1.00 89.44 114 GLY A C 1
ATOM 849 O O . GLY A 1 114 ? 6.122 -0.392 -17.651 1.00 89.44 114 GLY A O 1
ATOM 850 N N . MET A 1 115 ? 4.013 -1.085 -17.914 1.00 88.94 115 MET A N 1
ATOM 851 C CA . MET A 1 115 ? 3.445 0.221 -17.589 1.00 88.94 115 MET A CA 1
ATOM 852 C C . MET A 1 115 ? 3.855 0.650 -16.174 1.00 88.94 115 MET A C 1
ATOM 854 O O . MET A 1 115 ? 3.615 -0.080 -15.216 1.00 88.94 115 MET A O 1
ATOM 858 N N . GLU A 1 116 ? 4.446 1.844 -16.068 1.00 92.00 116 GLU A N 1
ATOM 859 C CA . GLU A 1 116 ? 4.933 2.441 -14.812 1.00 92.00 116 GLU A CA 1
ATOM 860 C C . GLU A 1 116 ? 6.018 1.637 -14.072 1.00 92.00 116 GLU A C 1
ATOM 862 O O . GLU A 1 116 ? 6.223 1.821 -12.875 1.00 92.00 116 GLU A O 1
ATOM 867 N N . GLU A 1 117 ? 6.760 0.801 -14.796 1.00 90.12 117 GLU A N 1
ATOM 868 C CA . GLU A 1 117 ? 7.921 0.079 -14.279 1.00 90.12 117 GLU A CA 1
ATOM 869 C C . GLU A 1 117 ? 9.210 0.927 -14.337 1.00 90.12 117 GLU A C 1
ATOM 871 O O . GLU A 1 117 ? 9.528 1.573 -15.341 1.00 90.12 117 GLU A O 1
ATOM 876 N N . ALA A 1 118 ? 9.998 0.897 -13.270 1.00 86.31 118 ALA A N 1
ATOM 877 C CA . ALA A 1 118 ? 11.322 1.484 -13.109 1.00 86.31 118 ALA A CA 1
ATOM 878 C C . ALA A 1 118 ? 12.454 0.570 -13.638 1.00 86.31 118 ALA A C 1
ATOM 880 O O . ALA A 1 118 ? 13.427 0.295 -12.945 1.00 86.31 118 ALA A O 1
ATOM 881 N N . TYR A 1 119 ? 12.378 0.169 -14.912 1.00 87.81 119 TYR A N 1
ATOM 882 C CA . TYR A 1 119 ? 13.305 -0.795 -15.543 1.00 87.81 119 TYR A CA 1
ATOM 883 C C . TYR A 1 119 ? 14.559 -0.187 -16.218 1.00 87.81 119 TYR A C 1
ATOM 885 O O . TYR A 1 119 ? 15.430 -0.901 -16.716 1.00 87.81 119 TYR A O 1
ATOM 893 N N . ARG A 1 120 ? 14.647 1.147 -16.353 1.00 86.94 120 ARG A N 1
ATOM 894 C CA . ARG A 1 120 ? 15.637 1.787 -17.257 1.00 86.94 120 ARG A CA 1
ATOM 895 C C . ARG A 1 120 ? 17.090 1.675 -16.802 1.00 86.94 120 ARG A C 1
ATOM 897 O O . ARG A 1 120 ? 17.986 1.720 -17.640 1.00 86.94 120 ARG A O 1
ATOM 904 N N . SER A 1 121 ? 17.313 1.588 -15.497 1.00 87.31 121 SER A N 1
ATOM 905 C CA . SER A 1 121 ? 18.651 1.615 -14.891 1.00 87.31 121 SER A CA 1
ATOM 906 C C . SER A 1 121 ? 19.016 0.297 -14.205 1.00 87.31 121 SER A C 1
ATOM 908 O O . SER A 1 121 ? 20.056 0.216 -13.556 1.00 87.31 121 SER A O 1
ATOM 910 N N . GLY A 1 122 ? 18.165 -0.720 -14.318 1.00 87.00 122 GLY A N 1
ATOM 911 C CA . GLY A 1 122 ? 18.278 -1.971 -13.584 1.00 87.00 122 GLY A CA 1
ATOM 912 C C . GLY A 1 122 ? 16.915 -2.644 -13.432 1.00 87.00 122 GLY A C 1
ATOM 913 O O . GLY A 1 122 ? 15.941 -2.159 -14.012 1.00 87.00 122 GLY A O 1
ATOM 914 N N . PRO A 1 123 ? 16.854 -3.749 -12.676 1.00 87.94 123 PRO A N 1
ATOM 915 C CA . PRO A 1 123 ? 15.593 -4.411 -12.395 1.00 87.94 123 PRO A CA 1
ATOM 916 C C . PRO A 1 123 ? 14.658 -3.521 -11.565 1.00 87.94 123 PRO A C 1
ATOM 918 O O . PRO A 1 123 ? 15.119 -2.657 -10.813 1.00 87.94 123 PRO A O 1
ATOM 921 N N . GLU A 1 124 ? 13.353 -3.758 -11.678 1.00 87.00 124 GLU A N 1
ATOM 922 C CA . GLU A 1 124 ? 12.328 -3.125 -10.845 1.00 87.00 124 GLU A CA 1
ATOM 923 C C . GLU A 1 124 ? 12.610 -3.399 -9.356 1.00 87.00 124 GLU A C 1
ATOM 925 O O . GLU A 1 124 ? 12.488 -4.529 -8.881 1.00 87.00 124 GLU A O 1
ATOM 930 N N . ASP A 1 125 ? 12.960 -2.355 -8.599 1.00 88.19 125 ASP A N 1
ATOM 931 C CA . ASP A 1 125 ? 13.227 -2.455 -7.157 1.00 88.19 125 ASP A CA 1
ATOM 932 C C . ASP A 1 125 ? 12.739 -1.215 -6.392 1.00 88.19 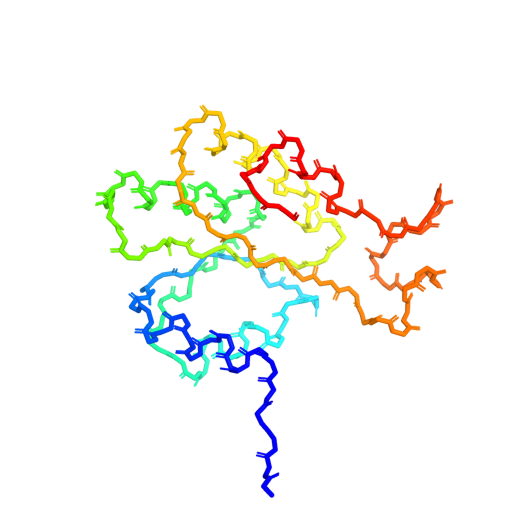125 ASP A C 1
ATOM 934 O O . ASP A 1 125 ? 13.490 -0.492 -5.731 1.00 88.19 125 ASP A O 1
ATOM 938 N N . TRP A 1 126 ? 11.435 -0.941 -6.475 1.00 88.69 126 TRP A N 1
ATOM 939 C CA . TRP A 1 126 ? 10.830 0.127 -5.674 1.00 88.69 126 TRP A CA 1
ATOM 940 C C . TRP A 1 126 ? 10.886 -0.172 -4.165 1.00 88.69 126 TRP A C 1
ATOM 942 O O . TRP A 1 126 ? 10.894 0.751 -3.349 1.00 88.69 126 TRP A O 1
ATOM 952 N N . VAL A 1 127 ? 10.950 -1.451 -3.774 1.00 91.75 127 VAL A N 1
ATOM 953 C CA . VAL A 1 127 ? 10.981 -1.880 -2.368 1.00 91.75 127 VAL A CA 1
ATOM 954 C C . VAL A 1 127 ? 12.259 -1.391 -1.686 1.00 91.75 127 VAL A C 1
ATOM 956 O O . VAL A 1 127 ? 12.198 -0.902 -0.553 1.00 91.75 127 VAL A O 1
ATOM 959 N N . ALA A 1 128 ? 13.408 -1.433 -2.372 1.00 93.06 128 ALA A N 1
ATOM 960 C CA . ALA A 1 128 ? 14.658 -0.891 -1.844 1.00 93.06 128 ALA A CA 1
ATOM 961 C C . ALA A 1 128 ? 14.587 0.606 -1.509 1.00 93.06 128 ALA A C 1
ATOM 963 O O . ALA A 1 128 ? 15.280 1.042 -0.590 1.00 93.06 128 ALA A O 1
ATOM 964 N N . VAL A 1 129 ? 13.724 1.381 -2.177 1.00 92.75 129 VAL A N 1
ATOM 965 C CA . VAL A 1 129 ? 13.524 2.813 -1.886 1.00 92.75 129 VAL A CA 1
ATOM 966 C C . VAL A 1 129 ? 12.883 3.020 -0.509 1.00 92.75 129 VAL A C 1
ATOM 968 O O . VAL A 1 129 ? 13.252 3.940 0.218 1.00 92.75 129 VAL A O 1
ATOM 971 N N . LEU A 1 130 ? 11.949 2.149 -0.117 1.00 94.94 130 LEU A N 1
ATOM 972 C CA . LEU A 1 130 ? 11.224 2.246 1.157 1.00 94.94 130 LEU A CA 1
ATOM 973 C C . LEU A 1 130 ? 11.888 1.472 2.301 1.00 94.94 130 LEU A C 1
ATOM 975 O O . LEU A 1 130 ? 11.612 1.740 3.473 1.00 94.94 130 LEU A O 1
ATOM 979 N N . LYS A 1 131 ? 12.787 0.534 1.995 1.00 96.44 131 LYS A N 1
ATOM 980 C CA . LYS A 1 131 ? 13.462 -0.317 2.985 1.00 96.44 131 LYS A CA 1
ATOM 981 C C . LYS A 1 131 ? 14.162 0.453 4.124 1.00 96.44 131 LYS A C 1
ATOM 983 O O . LYS A 1 131 ? 14.036 0.011 5.264 1.00 96.44 131 LYS A O 1
ATOM 988 N N . PRO A 1 132 ? 14.851 1.593 3.897 1.00 97.31 132 PRO A N 1
ATOM 989 C CA . PRO A 1 132 ? 15.498 2.345 4.979 1.00 97.31 132 PRO A CA 1
ATOM 990 C C . PRO A 1 132 ? 14.518 3.042 5.931 1.00 97.31 132 PRO A C 1
ATOM 992 O O . PRO A 1 132 ? 14.901 3.422 7.033 1.00 97.31 132 PRO A O 1
ATOM 995 N N . VAL A 1 133 ? 13.269 3.232 5.497 1.00 97.31 133 VAL A N 1
ATOM 996 C CA . VAL A 1 133 ? 12.240 4.014 6.196 1.00 97.31 133 VAL A CA 1
ATOM 997 C C . VAL A 1 133 ? 10.996 3.181 6.505 1.00 97.31 133 VAL A C 1
ATOM 999 O O . VAL A 1 133 ? 9.892 3.697 6.638 1.00 97.31 133 VAL A O 1
ATOM 1002 N N . THR A 1 134 ? 11.155 1.865 6.622 1.00 97.62 134 THR A N 1
ATOM 1003 C CA . THR A 1 134 ? 10.090 0.939 7.013 1.00 97.62 134 THR A CA 1
ATOM 1004 C C . THR A 1 134 ? 10.610 -0.047 8.049 1.00 97.62 134 THR A C 1
ATOM 1006 O O . THR A 1 134 ? 11.794 -0.362 8.116 1.00 97.62 134 THR A O 1
ATOM 1009 N N . LYS A 1 135 ? 9.711 -0.552 8.901 1.00 96.75 135 LYS A N 1
ATOM 1010 C CA . LYS A 1 135 ? 10.075 -1.562 9.911 1.00 96.75 135 LYS A CA 1
ATOM 1011 C C . LYS A 1 135 ? 10.301 -2.941 9.284 1.00 96.75 135 LYS A C 1
ATOM 1013 O O . LYS A 1 135 ? 11.035 -3.755 9.835 1.00 96.75 135 LYS A O 1
ATOM 1018 N N . LYS A 1 136 ? 9.622 -3.210 8.166 1.00 94.94 136 LYS A N 1
ATOM 1019 C CA . LYS A 1 136 ? 9.720 -4.426 7.363 1.00 94.94 136 LYS A CA 1
ATOM 1020 C C . LYS A 1 136 ? 9.223 -4.112 5.950 1.00 94.94 136 LYS A C 1
ATOM 1022 O O . LYS A 1 136 ? 8.147 -3.530 5.822 1.00 94.94 136 LYS A O 1
ATOM 1027 N N . ALA A 1 137 ? 10.000 -4.518 4.953 1.00 86.50 137 ALA A N 1
ATOM 1028 C CA . ALA A 1 137 ? 9.711 -4.428 3.527 1.00 86.50 137 ALA A CA 1
ATOM 1029 C C . ALA A 1 137 ? 10.166 -5.727 2.857 1.00 86.50 137 ALA A C 1
ATOM 1031 O O . ALA A 1 137 ? 11.204 -6.271 3.312 1.00 86.50 137 ALA A O 1
#

Secondary structure (DSSP, 8-state):
-PPPPHHHHHHHHHHHTT--EEEE---GGGHHHHHHHHHH---EEEE-SSHHHHHHHHHHHHHHH-SSSPPEEEE-STHHHHHTHHHHHHHHHTT---EEEE----GGGTTTT-TT---TTSS--HHHHHGGGSS--

Radius of gyration: 14.95 Å; chains: 1; bounding box: 36×38×39 Å

pLDDT: mean 94.05, std 6.2, range [43.53, 98.56]

Foldseek 3Di:
DPDDDPLLVVLVVCVVQVAAEEFEADDPLCVSNVCNNVPPHNRHYHYDPALLVSLVVQQVVCVVPVDDDGYEYEFGAAVRLVRNQVSLLVCQVVVGDHYYDYGDDDPVCWLVPPVNAPNPPHTGDSVVSCVVRDPHD